Protein AF-A0AA39JU61-F1 (afdb_monomer_lite)

Organism: NCBI:txid47425

Structure (mmCIF, N/CA/C/O backbone):
data_AF-A0AA39JU61-F1
#
_entry.id   AF-A0AA39JU61-F1
#
loop_
_atom_site.group_PDB
_atom_site.id
_atom_site.type_symbol
_atom_site.label_atom_id
_atom_site.label_alt_id
_atom_site.label_comp_id
_atom_site.label_asym_id
_atom_site.label_entity_id
_atom_site.label_seq_id
_atom_site.pdbx_PDB_ins_code
_atom_site.Cartn_x
_atom_site.Cartn_y
_atom_site.Cartn_z
_atom_site.occupancy
_atom_site.B_iso_or_equiv
_atom_site.auth_seq_id
_atom_site.auth_comp_id
_atom_site.auth_asym_id
_atom_site.auth_atom_id
_atom_site.pdbx_PDB_model_num
ATOM 1 N N . MET A 1 1 ? -21.293 -20.880 15.092 1.00 54.12 1 MET A N 1
ATOM 2 C CA . MET A 1 1 ? -20.959 -19.554 15.654 1.00 54.12 1 MET A CA 1
ATOM 3 C C . MET A 1 1 ? -21.292 -19.472 17.139 1.00 54.12 1 MET A C 1
ATOM 5 O O . MET A 1 1 ? -20.374 -19.300 17.923 1.00 54.12 1 MET A O 1
ATOM 9 N N . GLU A 1 2 ? -22.532 -19.730 17.558 1.00 54.78 2 GLU A N 1
ATOM 10 C CA . GLU A 1 2 ? -22.939 -19.712 18.982 1.00 54.78 2 GLU A CA 1
ATOM 11 C C . GLU A 1 2 ? -22.074 -20.583 19.911 1.00 54.78 2 GLU A C 1
ATOM 13 O O . GLU A 1 2 ? -21.669 -20.140 20.984 1.00 54.78 2 GLU A O 1
ATOM 18 N N . LYS A 1 3 ? -21.717 -21.801 19.475 1.00 70.88 3 LYS A N 1
ATOM 19 C CA . LYS A 1 3 ? -20.829 -22.697 20.240 1.00 70.88 3 LYS A CA 1
ATOM 20 C C . LYS A 1 3 ? -19.433 -22.105 20.456 1.00 70.88 3 LYS A C 1
ATOM 22 O O . LYS A 1 3 ? -18.887 -22.251 21.538 1.00 70.88 3 LYS A O 1
ATOM 27 N N . LEU A 1 4 ? -18.888 -21.415 19.452 1.00 66.00 4 LEU A N 1
ATOM 28 C CA . LEU A 1 4 ? -17.567 -20.786 19.522 1.00 66.00 4 LEU A CA 1
ATOM 29 C C . LEU A 1 4 ? -17.576 -19.628 20.528 1.00 66.00 4 LEU A C 1
ATOM 31 O O . LEU A 1 4 ? -16.704 -19.552 21.384 1.00 66.00 4 LEU A O 1
ATOM 35 N N . VAL A 1 5 ? -18.600 -18.772 20.468 1.00 63.47 5 VAL A N 1
ATOM 36 C CA . VAL A 1 5 ? -18.752 -17.630 21.384 1.00 63.47 5 VAL A CA 1
ATOM 37 C C . VAL A 1 5 ? -18.900 -18.100 22.832 1.00 63.47 5 VAL A C 1
ATOM 39 O O . VAL A 1 5 ? -18.246 -17.556 23.716 1.00 63.47 5 VAL A O 1
ATOM 42 N N . LYS A 1 6 ? -19.684 -19.157 23.076 1.00 68.06 6 LYS A N 1
ATOM 43 C CA . LYS A 1 6 ? -19.812 -19.760 24.408 1.00 68.06 6 LYS A CA 1
ATOM 44 C C . LYS A 1 6 ? -18.482 -20.328 24.917 1.00 68.06 6 LYS A C 1
ATOM 46 O O . LYS A 1 6 ? -18.086 -20.020 26.033 1.00 68.06 6 LYS A O 1
ATOM 51 N N . SER A 1 7 ? -17.752 -21.069 24.082 1.00 70.38 7 SER A N 1
ATOM 52 C CA . SER A 1 7 ? -16.437 -21.605 24.453 1.00 70.38 7 SER A CA 1
ATOM 53 C C . SER A 1 7 ? -15.414 -20.513 24.777 1.00 70.38 7 SER A C 1
ATOM 55 O O . SER A 1 7 ? -14.619 -20.691 25.691 1.00 70.38 7 SER A O 1
ATOM 57 N N . LEU A 1 8 ? -15.445 -19.374 24.075 1.00 63.59 8 LEU A N 1
ATOM 58 C CA . LEU A 1 8 ? -14.566 -18.231 24.355 1.00 63.59 8 LEU A CA 1
ATOM 59 C C . LEU A 1 8 ? -14.888 -17.556 25.698 1.00 63.59 8 LEU A C 1
ATOM 61 O O . LEU A 1 8 ? -13.974 -17.105 26.386 1.00 63.59 8 LEU A O 1
ATOM 65 N N . ILE A 1 9 ? -16.167 -17.520 26.086 1.00 63.97 9 ILE A N 1
ATOM 66 C CA . ILE A 1 9 ? -16.612 -17.031 27.400 1.00 63.97 9 ILE A CA 1
ATOM 67 C C . ILE A 1 9 ? -16.171 -17.998 28.510 1.00 63.97 9 ILE A C 1
ATOM 69 O O . ILE A 1 9 ? -15.624 -17.561 29.522 1.00 63.97 9 ILE A O 1
ATOM 73 N N . ASP A 1 10 ? -16.353 -19.302 28.295 1.00 68.50 10 ASP A N 1
ATOM 74 C CA . ASP A 1 10 ? -16.002 -20.355 29.258 1.00 68.50 10 ASP A CA 1
ATOM 75 C C . ASP A 1 10 ? -14.476 -20.473 29.473 1.00 68.50 10 ASP A C 1
ATOM 77 O O . ASP A 1 10 ? -14.026 -20.880 30.542 1.00 68.50 10 ASP A O 1
ATOM 81 N N . LEU A 1 11 ? -13.669 -20.064 28.486 1.00 63.94 11 LEU A N 1
ATOM 82 C CA . LEU A 1 11 ? -12.199 -20.017 28.544 1.00 63.94 11 LEU A CA 1
ATOM 83 C C . LEU A 1 11 ? -11.635 -18.877 29.408 1.00 63.94 11 LEU A C 1
ATOM 85 O O . LEU A 1 11 ? -10.417 -18.752 29.524 1.00 63.94 11 LEU A O 1
ATOM 89 N N . GLY A 1 12 ? -12.483 -18.038 30.010 1.00 53.00 12 GLY A N 1
ATOM 90 C CA . GLY A 1 12 ? -12.022 -16.979 30.908 1.00 53.00 12 GLY A CA 1
ATOM 91 C C . GLY A 1 12 ? -11.281 -15.847 30.196 1.00 53.00 12 GLY A C 1
ATOM 92 O O . GLY A 1 12 ? -10.580 -15.079 30.849 1.00 53.00 12 GLY A O 1
ATOM 93 N N . LEU A 1 13 ? -11.478 -15.687 28.879 1.00 53.56 13 LEU A N 1
ATOM 94 C CA . LEU A 1 13 ? -11.077 -14.495 28.118 1.00 53.56 13 LEU A CA 1
ATOM 95 C C . LEU A 1 13 ? -11.976 -13.295 28.477 1.00 53.56 13 LEU A C 1
ATOM 97 O O . LEU A 1 13 ? -12.523 -12.608 27.614 1.00 53.56 13 LEU A O 1
ATOM 101 N N . GLN A 1 14 ? -12.157 -13.051 29.775 1.00 54.28 14 GLN A N 1
ATOM 102 C CA . GLN A 1 14 ? -12.703 -11.812 30.295 1.00 54.28 14 GLN A CA 1
ATOM 103 C C . GLN A 1 14 ? -11.599 -10.766 30.213 1.00 54.28 14 GLN A C 1
ATOM 105 O O . GLN A 1 14 ? -10.874 -10.509 31.169 1.00 54.28 14 GLN A O 1
ATOM 110 N N . THR A 1 15 ? -11.459 -10.153 29.040 1.00 54.06 15 THR A N 1
ATOM 111 C CA . THR A 1 15 ? -10.963 -8.783 29.019 1.00 54.06 15 THR A CA 1
ATOM 112 C C . THR A 1 15 ? -11.964 -7.936 29.798 1.00 54.06 15 THR A C 1
ATOM 114 O O . THR A 1 15 ? -13.171 -8.162 29.693 1.00 54.06 15 THR A O 1
ATOM 117 N N . GLU A 1 16 ? -11.477 -6.962 30.565 1.00 55.59 16 GLU A N 1
ATOM 118 C CA . GLU A 1 16 ? -12.289 -6.028 31.368 1.00 55.59 16 GLU A CA 1
ATOM 119 C C . GLU A 1 16 ? -13.420 -5.352 30.557 1.00 55.59 16 GLU A C 1
ATOM 121 O O . GLU A 1 16 ? -14.388 -4.836 31.112 1.00 55.59 16 GLU A O 1
ATOM 126 N N . GLU A 1 17 ? -13.350 -5.440 29.226 1.00 61.09 17 GLU A N 1
ATOM 127 C CA . GLU A 1 17 ? -14.401 -5.083 28.284 1.00 61.09 17 GLU A CA 1
ATOM 128 C C . GLU A 1 17 ? -14.806 -6.283 27.409 1.00 61.09 17 GLU A C 1
ATOM 130 O O . GLU A 1 17 ? -14.081 -6.665 26.483 1.00 61.09 17 GLU A O 1
ATOM 135 N N . PRO A 1 18 ? -15.961 -6.910 27.682 1.00 70.12 18 PRO A N 1
ATOM 136 C CA . PRO A 1 18 ? -16.334 -8.153 27.029 1.00 70.12 18 PRO A CA 1
ATOM 137 C C . PRO A 1 18 ? -17.103 -7.898 25.720 1.00 70.12 18 PRO A C 1
ATOM 139 O O . PRO A 1 18 ? -18.336 -7.905 25.691 1.00 70.12 18 PRO A O 1
ATOM 142 N N . VAL A 1 19 ? -16.365 -7.718 24.617 1.00 77.38 19 VAL A N 1
ATOM 143 C CA . VAL A 1 19 ? -16.919 -7.620 23.248 1.00 77.38 19 VAL A CA 1
ATOM 144 C C . VAL A 1 19 ? -17.799 -8.837 22.936 1.00 77.38 19 VAL A C 1
ATOM 146 O O . VAL A 1 19 ? -18.942 -8.687 22.513 1.00 77.38 19 VAL A O 1
ATOM 149 N N . PHE A 1 20 ? -17.326 -10.052 23.226 1.00 80.62 20 PHE A N 1
ATOM 150 C CA . PHE A 1 20 ? -18.030 -11.290 22.868 1.00 80.62 20 PHE A CA 1
ATOM 151 C C . PHE A 1 20 ? -19.389 -11.479 23.577 1.00 80.62 20 PHE A C 1
ATOM 153 O O . PHE A 1 20 ? -20.377 -11.745 22.889 1.00 80.62 20 PHE A O 1
ATOM 160 N N . PRO A 1 21 ? -19.516 -11.289 24.906 1.00 81.69 21 PRO A N 1
ATOM 161 C CA . PRO A 1 21 ? -20.817 -11.245 25.579 1.00 81.69 21 PRO A CA 1
ATOM 162 C C . PRO A 1 21 ? -21.791 -10.202 25.035 1.00 81.69 21 PRO A C 1
ATOM 164 O O . PRO A 1 21 ? -22.999 -10.444 25.030 1.00 81.69 21 PRO A O 1
ATOM 167 N N . ARG A 1 22 ? -21.295 -9.049 24.575 1.00 82.38 22 ARG A N 1
ATOM 168 C CA . ARG A 1 22 ? -22.145 -8.017 23.977 1.00 82.38 22 ARG A CA 1
ATOM 169 C C . ARG A 1 22 ? -22.678 -8.448 22.613 1.00 82.38 22 ARG A C 1
ATOM 171 O O . ARG A 1 22 ? -23.884 -8.367 22.401 1.00 82.38 22 ARG A O 1
ATOM 178 N N . VAL A 1 23 ? -21.809 -8.979 21.751 1.00 85.69 23 VAL A N 1
ATOM 179 C CA . VAL A 1 23 ? -22.204 -9.557 20.456 1.00 85.69 23 VAL A CA 1
ATOM 180 C C . VAL A 1 23 ? -23.249 -10.648 20.657 1.00 85.69 23 VAL A C 1
ATOM 182 O O . VAL A 1 23 ? -24.276 -10.650 19.989 1.00 85.69 23 VAL A O 1
ATOM 185 N N . TYR A 1 24 ? -23.025 -11.548 21.618 1.00 82.38 24 TYR A N 1
ATOM 186 C CA . TYR A 1 24 ? -23.970 -12.619 21.919 1.00 82.38 24 TYR A CA 1
ATOM 187 C C . TYR A 1 24 ? -25.356 -12.076 22.288 1.00 82.38 24 TYR A C 1
ATOM 189 O O . TYR A 1 24 ? -26.356 -12.532 21.746 1.00 82.38 24 TYR A O 1
ATOM 197 N N . LYS A 1 25 ? -25.433 -11.074 23.172 1.00 85.38 25 LYS A N 1
ATOM 198 C CA . LYS A 1 25 ?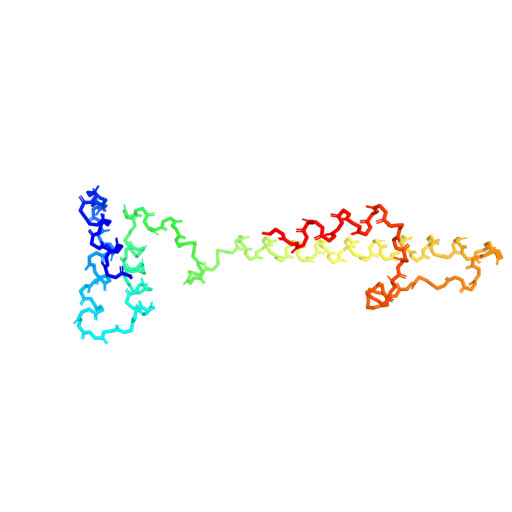 -26.715 -10.471 23.567 1.00 85.38 25 LYS A CA 1
ATOM 199 C C . LYS A 1 25 ? -27.440 -9.801 22.398 1.00 85.38 25 LYS A C 1
ATOM 201 O O . LYS A 1 25 ? -28.642 -9.997 22.268 1.00 85.38 25 LYS A O 1
ATOM 206 N N . ALA A 1 26 ? -26.722 -9.045 21.572 1.00 86.94 26 ALA A N 1
ATOM 207 C CA . ALA A 1 26 ? -27.277 -8.341 20.416 1.00 86.94 26 ALA A CA 1
ATOM 208 C C . ALA A 1 26 ? -27.848 -9.312 19.369 1.00 86.94 26 ALA A C 1
ATOM 210 O O . ALA A 1 26 ? -28.994 -9.184 18.944 1.00 86.94 26 ALA A O 1
ATOM 211 N N . VAL A 1 27 ? -27.097 -10.367 19.049 1.00 89.88 27 VAL A N 1
ATOM 212 C CA . VAL A 1 27 ? -27.547 -11.424 18.131 1.00 89.88 27 VAL A CA 1
ATOM 213 C C . VAL A 1 27 ? -28.782 -12.143 18.680 1.00 89.88 27 VAL A C 1
ATOM 215 O O . VAL A 1 27 ? -29.745 -12.363 17.951 1.00 89.88 27 VAL A O 1
ATOM 218 N N . MET A 1 28 ? -28.800 -12.465 19.979 1.00 88.56 28 MET A N 1
ATOM 219 C CA . MET A 1 28 ? -29.964 -13.095 20.619 1.00 88.56 28 MET A CA 1
ATOM 220 C C . MET A 1 28 ? -31.190 -12.169 20.676 1.00 88.56 28 MET A C 1
ATOM 222 O O . MET A 1 28 ? -32.313 -12.657 20.786 1.00 88.56 28 MET A O 1
ATOM 226 N N . ALA A 1 29 ? -30.989 -10.852 20.591 1.00 90.00 29 ALA A N 1
ATOM 227 C CA . ALA A 1 29 ? -32.056 -9.862 20.470 1.00 90.00 29 ALA A CA 1
ATOM 228 C C . ALA A 1 29 ? -32.556 -9.682 19.021 1.00 90.00 29 ALA A C 1
ATOM 230 O O . ALA A 1 29 ? -33.517 -8.946 18.802 1.00 90.00 29 ALA A O 1
ATOM 231 N N . GLY A 1 30 ? -31.951 -10.374 18.048 1.00 88.94 30 GLY A N 1
ATOM 232 C CA . GLY A 1 30 ? -32.337 -10.339 16.637 1.00 88.94 30 GLY A CA 1
ATOM 233 C C . GLY A 1 30 ? -31.5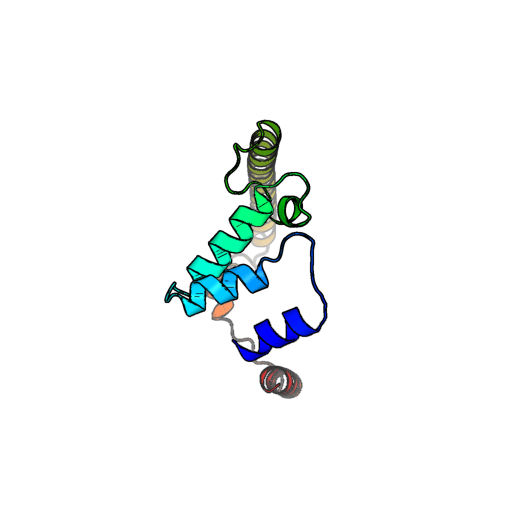31 -9.367 15.774 1.00 88.94 30 GLY A C 1
ATOM 234 O O . GLY A 1 30 ? -31.893 -9.167 14.616 1.00 88.94 30 GLY A O 1
ATOM 235 N N . GLU A 1 31 ? -30.456 -8.767 16.296 1.00 88.75 31 GLU A N 1
ATOM 236 C CA . GLU A 1 31 ? -29.577 -7.920 15.485 1.00 88.75 31 GLU A CA 1
ATOM 237 C C . GLU A 1 31 ? -28.763 -8.751 14.475 1.00 88.75 31 GLU A C 1
ATOM 239 O O . GLU A 1 31 ? -28.345 -9.877 14.782 1.00 88.75 31 GLU A O 1
ATOM 244 N N . PRO A 1 32 ? -28.490 -8.209 13.271 1.00 89.81 32 PRO A N 1
ATOM 245 C CA . PRO A 1 32 ? -27.597 -8.843 12.312 1.00 89.81 32 PRO A CA 1
ATOM 246 C C . PRO A 1 32 ? -26.209 -9.078 12.916 1.00 89.81 32 PRO A C 1
ATOM 248 O O . PRO A 1 32 ? -25.628 -8.197 13.549 1.00 89.81 32 PRO A O 1
ATOM 251 N N . HIS A 1 33 ? -25.651 -10.265 12.674 1.00 81.38 33 HIS A N 1
ATOM 252 C CA . HIS A 1 33 ? -24.368 -10.685 13.242 1.00 81.38 33 HIS A CA 1
ATOM 253 C C . HIS A 1 33 ? -23.227 -9.693 12.985 1.00 81.38 33 HIS A C 1
ATOM 255 O O . HIS A 1 33 ? -22.474 -9.380 13.906 1.00 81.38 33 HIS A O 1
ATOM 261 N N . ASP A 1 34 ? -23.105 -9.207 11.751 1.00 82.62 34 ASP A N 1
ATOM 262 C CA . ASP A 1 34 ? -22.007 -8.326 11.350 1.00 82.62 34 ASP A CA 1
ATOM 263 C C . ASP A 1 34 ? -22.105 -6.964 12.048 1.00 82.62 34 ASP A C 1
ATOM 265 O O . ASP A 1 34 ? -21.105 -6.435 12.529 1.00 82.62 34 ASP A O 1
ATOM 269 N N . GLU A 1 35 ? -23.319 -6.432 12.182 1.00 83.81 35 GLU A N 1
ATOM 270 C CA . GLU A 1 35 ? -23.583 -5.148 12.832 1.00 83.81 35 GLU A CA 1
ATOM 271 C C . GLU A 1 35 ? -23.332 -5.225 14.343 1.00 83.81 35 GLU A C 1
ATOM 273 O O . GLU A 1 35 ? -22.610 -4.395 14.898 1.00 83.81 35 GLU A O 1
ATOM 278 N N . ALA A 1 36 ? -23.796 -6.303 14.983 1.00 86.75 36 ALA A N 1
ATOM 279 C CA . ALA A 1 36 ? -23.543 -6.576 16.394 1.00 86.75 36 ALA A CA 1
ATOM 280 C C . ALA A 1 36 ? -22.038 -6.676 16.715 1.00 86.75 36 ALA A C 1
ATOM 282 O O . ALA A 1 36 ? -21.584 -6.187 17.753 1.00 86.75 36 ALA A O 1
ATOM 283 N N . VAL A 1 37 ? -21.251 -7.306 15.832 1.00 84.19 37 VAL A N 1
ATOM 284 C CA . VAL A 1 37 ? -19.787 -7.418 15.971 1.00 84.19 37 VAL A CA 1
ATOM 285 C C . VAL A 1 37 ? -19.112 -6.061 15.807 1.00 84.19 37 VAL A C 1
ATOM 287 O O . VAL A 1 37 ? -18.287 -5.689 16.645 1.00 84.19 37 VAL A O 1
ATOM 290 N N . VAL A 1 38 ? -19.462 -5.318 14.757 1.00 83.75 38 VAL A N 1
ATOM 291 C CA . VAL A 1 38 ? -18.858 -4.014 14.461 1.00 83.75 38 VAL A CA 1
ATOM 292 C C . VAL A 1 38 ? -19.117 -3.023 15.593 1.00 83.75 38 VAL A C 1
ATOM 294 O O . VAL A 1 38 ? -18.172 -2.398 16.075 1.00 83.75 38 VAL A O 1
ATOM 297 N N . GLU A 1 39 ? -20.353 -2.922 16.079 1.00 83.88 39 GLU A N 1
ATOM 298 C CA . GLU A 1 39 ? -20.705 -1.982 17.148 1.00 83.88 39 GLU A CA 1
ATOM 299 C C . GLU A 1 39 ? -20.091 -2.373 18.500 1.00 83.88 39 GLU A C 1
ATOM 301 O O . GLU A 1 39 ? -19.601 -1.516 19.238 1.00 83.88 39 GLU A O 1
ATOM 306 N N . ALA A 1 40 ? -20.009 -3.670 18.819 1.00 85.88 40 ALA A N 1
ATOM 307 C CA . ALA A 1 40 ? -19.345 -4.113 20.043 1.00 85.88 40 ALA A CA 1
ATOM 308 C C . ALA A 1 40 ? -17.838 -3.792 20.049 1.00 85.88 40 ALA A C 1
ATOM 310 O O . ALA A 1 40 ? -17.302 -3.400 21.088 1.00 85.88 40 ALA A O 1
ATOM 311 N N . ILE A 1 41 ? -17.162 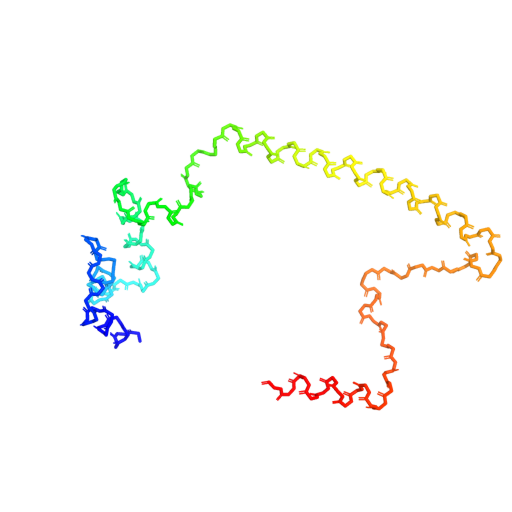-3.933 18.903 1.00 83.00 41 ILE A N 1
ATOM 312 C CA . ILE A 1 41 ? -15.741 -3.588 18.750 1.00 83.00 41 ILE A CA 1
ATOM 313 C C . ILE A 1 41 ? -15.546 -2.068 18.776 1.00 83.00 41 ILE A C 1
ATOM 315 O O . ILE A 1 41 ? -14.633 -1.581 19.442 1.00 83.00 41 ILE A O 1
ATOM 319 N N . ARG A 1 42 ? -16.413 -1.310 18.096 1.00 80.38 42 ARG A N 1
ATOM 320 C CA . ARG A 1 42 ? -16.368 0.157 18.055 1.00 80.38 42 ARG A CA 1
ATOM 321 C C . ARG A 1 42 ? -16.478 0.772 19.448 1.00 80.38 42 ARG A C 1
ATOM 323 O O . ARG A 1 42 ? -15.700 1.661 19.788 1.00 80.38 42 ARG A O 1
ATOM 330 N N . ASP A 1 43 ? -17.392 0.264 20.264 1.00 80.62 43 ASP A N 1
ATOM 331 C CA . ASP A 1 43 ? -17.592 0.746 21.629 1.00 80.62 43 ASP A CA 1
ATOM 332 C C . ASP A 1 43 ? -16.497 0.319 22.608 1.00 80.62 43 ASP A C 1
ATOM 334 O O . ASP A 1 43 ? -16.253 1.016 23.592 1.00 80.62 43 ASP A O 1
ATOM 338 N N . ALA A 1 44 ? -15.834 -0.813 22.370 1.00 81.56 44 ALA A N 1
ATOM 339 C CA . ALA A 1 44 ? -14.638 -1.167 23.129 1.00 81.56 44 ALA A CA 1
ATOM 340 C C . ALA A 1 44 ? -13.462 -0.257 22.738 1.00 81.56 44 ALA A C 1
ATOM 342 O O . ALA A 1 44 ? -12.731 0.240 23.588 1.00 81.56 44 ALA A O 1
ATOM 343 N N . ALA A 1 45 ? -13.312 0.038 21.448 1.00 78.75 45 ALA A N 1
ATOM 344 C CA . ALA A 1 45 ? -12.237 0.885 20.945 1.00 78.75 45 ALA A CA 1
ATOM 345 C C . ALA A 1 45 ? -12.405 2.381 21.264 1.00 78.75 45 ALA A C 1
ATOM 347 O O . ALA A 1 45 ? -11.413 3.109 21.286 1.00 78.75 45 ALA A O 1
ATOM 348 N N . SER A 1 46 ? -13.627 2.857 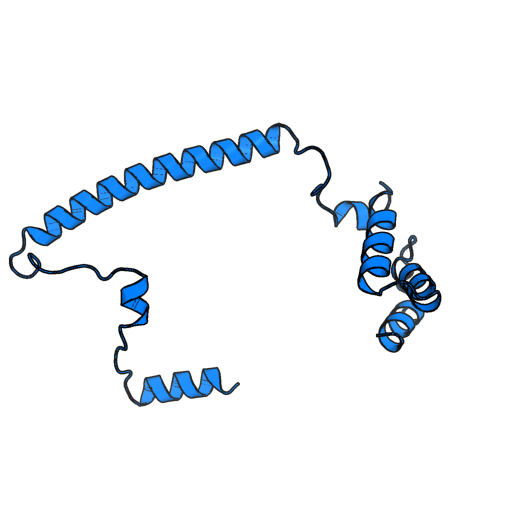21.526 1.00 75.38 46 SER A N 1
ATOM 349 C CA . SER A 1 46 ? -13.885 4.255 21.903 1.00 75.38 46 SER A CA 1
ATOM 350 C C . SER A 1 46 ? -13.370 4.616 23.302 1.00 75.38 46 SER A C 1
ATOM 352 O O . SER A 1 46 ? -13.258 5.797 23.634 1.00 75.38 46 SER A O 1
ATOM 354 N N . LYS A 1 47 ? -13.023 3.616 24.121 1.00 78.94 47 LYS A N 1
ATOM 355 C CA . LYS A 1 47 ? -12.507 3.797 25.477 1.00 78.94 47 LYS A CA 1
ATOM 356 C C . LYS A 1 47 ? -10.974 3.849 25.463 1.00 78.94 47 LYS A C 1
ATOM 358 O O . LYS A 1 47 ? -10.342 2.843 25.146 1.00 78.94 47 LYS A O 1
ATOM 363 N N . PRO A 1 48 ? -10.346 4.973 25.862 1.00 71.25 48 PRO A N 1
ATOM 364 C CA . PRO A 1 48 ? -8.891 5.150 25.758 1.00 71.25 48 PRO A CA 1
ATOM 365 C C . PRO A 1 48 ? -8.050 4.150 26.563 1.00 71.25 48 PRO A C 1
ATOM 367 O O . PRO A 1 48 ? -6.885 3.935 26.255 1.00 71.25 48 PRO A O 1
ATOM 370 N N . THR A 1 49 ? -8.621 3.558 27.611 1.00 75.62 49 THR A N 1
ATOM 371 C CA . THR A 1 49 ? -7.956 2.569 28.473 1.00 75.62 49 THR A CA 1
ATOM 372 C C . THR A 1 49 ? -8.093 1.137 27.956 1.00 75.62 49 THR A C 1
ATOM 374 O O . THR A 1 49 ? -7.470 0.229 28.499 1.00 75.62 49 THR A O 1
ATOM 377 N N . SER A 1 50 ? -8.913 0.918 26.927 1.00 74.50 50 SER A N 1
ATOM 378 C CA . SER A 1 50 ? -9.181 -0.407 26.384 1.00 74.50 50 SER A CA 1
ATOM 379 C C . SER A 1 50 ? -8.042 -0.877 25.484 1.00 74.50 50 SER A C 1
ATOM 381 O O . SER A 1 50 ? -7.601 -0.109 24.624 1.00 74.50 50 SER A O 1
ATOM 383 N N . PRO A 1 51 ? -7.618 -2.150 25.558 1.00 73.81 51 PRO A N 1
ATOM 384 C CA . PRO A 1 51 ? -6.707 -2.730 24.570 1.00 73.81 51 PRO A CA 1
ATOM 385 C C . PRO A 1 51 ? -7.221 -2.588 23.125 1.00 73.81 51 PRO A C 1
ATOM 387 O O . PRO A 1 51 ? -6.428 -2.439 22.194 1.00 73.81 51 PRO A O 1
ATOM 390 N N . TRP A 1 52 ? -8.547 -2.557 22.937 1.00 75.06 52 TRP A N 1
ATOM 391 C CA . TRP A 1 52 ? -9.204 -2.392 21.637 1.00 75.06 52 TRP A CA 1
ATOM 392 C C . TRP A 1 52 ? -8.972 -1.014 21.002 1.00 75.06 52 TRP A C 1
ATOM 394 O O . TRP A 1 52 ? -9.025 -0.897 19.778 1.00 75.06 52 TRP A O 1
ATOM 404 N N . SER A 1 53 ? -8.636 0.008 21.798 1.00 73.31 53 SER A N 1
ATOM 405 C CA . SER A 1 53 ? -8.304 1.352 21.298 1.00 73.31 53 SER A CA 1
ATOM 406 C C . SER A 1 53 ? -7.035 1.380 20.435 1.00 73.31 53 SER A C 1
ATOM 408 O O . SER A 1 53 ? -6.890 2.246 19.578 1.00 73.31 53 SER A O 1
ATOM 410 N N . SER A 1 54 ? -6.136 0.406 20.614 1.00 70.75 54 SER A N 1
ATOM 411 C CA . SER A 1 54 ? -4.919 0.261 19.805 1.00 70.75 54 SER A CA 1
ATOM 412 C C . SER A 1 54 ? -5.148 -0.480 18.481 1.00 70.75 54 SER A C 1
ATOM 414 O O . SER A 1 54 ? -4.359 -0.336 17.548 1.00 70.75 54 SER A O 1
ATOM 416 N N . ILE A 1 55 ? -6.224 -1.275 18.402 1.00 67.31 55 ILE A N 1
ATOM 417 C CA . ILE A 1 55 ? -6.534 -2.160 17.269 1.00 67.31 55 ILE A CA 1
ATOM 418 C C . ILE A 1 55 ? -7.224 -1.403 16.143 1.00 67.31 55 ILE A C 1
ATOM 420 O O . ILE A 1 55 ? -7.044 -1.763 14.983 1.00 67.31 55 ILE A O 1
ATOM 424 N N . ILE A 1 56 ? -8.012 -0.375 16.464 1.00 60.78 56 ILE A N 1
ATOM 425 C CA . ILE A 1 56 ? -8.573 0.519 15.457 1.00 60.78 56 ILE A CA 1
ATOM 426 C C . ILE A 1 56 ? -7.537 1.623 15.216 1.00 60.78 56 ILE A C 1
ATOM 428 O O . ILE A 1 56 ? -7.543 2.620 15.941 1.00 60.78 56 ILE A O 1
ATOM 432 N N . PRO A 1 57 ? -6.647 1.518 14.201 1.00 54.06 57 PRO A N 1
ATOM 433 C CA . PRO A 1 57 ? -6.012 2.721 13.688 1.00 54.06 57 PRO A CA 1
ATOM 434 C C . PRO A 1 57 ? -7.136 3.693 13.349 1.00 54.06 57 PRO A C 1
ATOM 436 O O . PRO A 1 57 ? -8.209 3.261 12.934 1.00 54.06 57 PRO A O 1
ATOM 439 N N . ALA A 1 58 ? -6.915 4.986 13.549 1.00 53.56 58 ALA A N 1
ATOM 440 C CA . ALA A 1 58 ? -7.881 6.038 13.264 1.00 53.56 58 ALA A CA 1
ATOM 441 C C . ALA A 1 58 ? -8.252 6.087 11.762 1.00 53.56 58 ALA A C 1
ATOM 443 O O . ALA A 1 58 ? -7.916 7.024 11.053 1.00 53.56 58 ALA A O 1
ATOM 444 N N . VAL A 1 59 ? -8.957 5.077 11.252 1.00 49.06 59 VAL A N 1
ATOM 445 C CA . VAL A 1 59 ? -9.518 5.017 9.899 1.00 49.06 59 VAL A CA 1
ATOM 446 C C . VAL A 1 59 ? -10.670 6.026 9.795 1.00 49.06 59 VAL A C 1
ATOM 448 O O . VAL A 1 59 ? -11.003 6.471 8.703 1.00 49.06 59 VAL A O 1
ATOM 451 N N . ILE A 1 60 ? -11.213 6.456 10.943 1.00 49.16 60 ILE A N 1
ATOM 452 C CA . ILE A 1 60 ? -12.286 7.451 11.082 1.00 49.16 60 ILE A CA 1
ATOM 453 C C . ILE A 1 60 ? -11.863 8.640 11.976 1.00 49.16 60 ILE A C 1
ATOM 455 O O . ILE A 1 60 ? -12.702 9.412 12.427 1.00 49.16 60 ILE A O 1
ATOM 459 N N . GLY A 1 61 ? -10.569 8.802 12.275 1.00 60.97 61 GLY A N 1
ATOM 460 C CA . GLY A 1 61 ? -10.066 10.027 12.912 1.00 60.97 61 GLY A CA 1
ATOM 461 C C . GLY A 1 61 ? -9.536 11.005 11.861 1.00 60.97 61 GLY A C 1
ATOM 462 O O . GLY A 1 61 ? -9.191 10.575 10.757 1.00 60.97 61 GLY A O 1
ATOM 463 N N . PRO A 1 62 ? -9.452 12.316 12.157 1.00 56.06 62 PRO A N 1
ATOM 464 C CA . PRO A 1 62 ? -8.769 13.245 11.267 1.00 56.06 62 PRO A CA 1
ATOM 465 C C . PRO A 1 62 ? -7.342 12.735 11.048 1.00 56.06 62 PRO A C 1
ATOM 467 O O . PRO A 1 62 ? -6.581 12.602 12.008 1.00 56.06 62 PRO A O 1
ATOM 470 N N . ARG A 1 63 ? -6.990 12.409 9.793 1.00 58.41 63 ARG A N 1
ATOM 471 C CA . ARG A 1 63 ? -5.598 12.114 9.423 1.00 58.41 63 ARG A CA 1
ATOM 472 C C . ARG A 1 63 ? -4.741 13.231 9.996 1.00 58.41 63 ARG A C 1
ATOM 474 O O . ARG A 1 63 ? -5.019 14.402 9.733 1.00 58.41 63 ARG A O 1
ATOM 481 N N . THR A 1 64 ? -3.735 12.886 10.790 1.00 65.62 64 THR A N 1
ATOM 482 C CA . THR A 1 64 ? -2.834 13.912 11.309 1.00 65.62 64 THR A CA 1
ATOM 483 C C . THR A 1 64 ? -2.142 14.578 10.118 1.00 65.62 64 THR A C 1
ATOM 485 O O . THR A 1 64 ? -1.862 13.918 9.110 1.00 65.62 64 THR A O 1
ATOM 488 N N . ASN A 1 65 ? -1.900 15.891 10.191 1.00 75.25 65 ASN A N 1
ATOM 489 C CA . ASN A 1 65 ? -1.256 16.636 9.099 1.00 75.25 65 ASN A CA 1
ATOM 490 C C . ASN A 1 65 ? 0.032 15.941 8.622 1.00 75.25 65 ASN A C 1
ATOM 492 O O . ASN A 1 65 ? 0.295 15.882 7.423 1.00 75.25 65 ASN A O 1
ATOM 496 N N . ASP A 1 66 ? 0.767 15.317 9.541 1.00 78.50 66 ASP A N 1
ATOM 497 C CA . ASP A 1 66 ? 1.998 14.581 9.258 1.00 78.50 66 ASP A CA 1
ATOM 498 C C . ASP A 1 66 ? 1.777 13.339 8.384 1.00 78.50 66 ASP A C 1
ATOM 500 O O . ASP A 1 66 ? 2.550 13.088 7.459 1.00 78.50 66 ASP A O 1
ATOM 504 N N . GLN A 1 67 ? 0.700 12.577 8.614 1.00 77.06 67 GLN A N 1
ATOM 505 C CA . GLN A 1 67 ? 0.355 11.419 7.780 1.00 77.06 67 GLN A CA 1
ATOM 506 C C . GLN A 1 67 ? -0.015 11.849 6.359 1.00 77.06 67 GLN A C 1
ATOM 508 O O . GLN A 1 67 ? 0.367 11.194 5.389 1.00 77.06 67 GLN A O 1
ATOM 513 N N . TYR A 1 68 ? -0.735 12.966 6.226 1.00 82.19 68 TYR A N 1
ATOM 514 C CA . TYR A 1 68 ? -1.076 13.521 4.919 1.00 82.19 68 TYR A CA 1
ATOM 515 C C . TYR A 1 68 ? 0.169 14.014 4.171 1.00 82.19 68 TYR A C 1
ATOM 517 O O . TYR A 1 68 ? 0.359 13.674 3.003 1.00 82.19 68 TYR A O 1
ATOM 525 N N . ILE A 1 69 ? 1.052 14.752 4.851 1.00 87.12 69 ILE A N 1
ATOM 526 C CA . ILE A 1 69 ? 2.323 15.226 4.289 1.00 87.12 69 ILE A CA 1
ATOM 527 C C . ILE A 1 69 ? 3.201 14.042 3.872 1.00 87.12 69 ILE A C 1
ATOM 529 O O . ILE A 1 69 ? 3.750 14.045 2.772 1.00 87.12 69 ILE A O 1
ATOM 533 N N . SER A 1 70 ? 3.293 13.003 4.705 1.00 87.94 70 SER A N 1
ATOM 534 C CA . SER A 1 70 ? 4.045 11.784 4.397 1.00 87.94 70 SER A CA 1
ATOM 535 C C . SER A 1 70 ? 3.515 11.091 3.136 1.00 87.94 70 SER A C 1
ATOM 537 O O . SER A 1 70 ? 4.280 10.846 2.201 1.00 87.94 70 SER A O 1
ATOM 539 N N . ALA A 1 71 ? 2.200 10.864 3.047 1.00 88.50 71 ALA A N 1
ATOM 540 C CA . ALA A 1 71 ? 1.578 10.248 1.875 1.00 88.50 71 ALA A CA 1
ATOM 541 C C . ALA A 1 71 ? 1.768 11.087 0.597 1.00 88.50 71 ALA A C 1
ATOM 543 O O . ALA A 1 71 ? 2.019 10.546 -0.487 1.00 88.50 71 ALA A O 1
ATOM 544 N N . LEU A 1 72 ? 1.684 12.416 0.714 1.00 93.50 72 LEU A N 1
ATOM 545 C CA . LEU A 1 72 ? 1.910 13.339 -0.394 1.00 93.50 72 LEU A CA 1
ATOM 546 C C . LEU A 1 72 ? 3.367 13.284 -0.868 1.00 93.50 72 LEU A C 1
ATOM 548 O O . LEU A 1 72 ? 3.612 13.143 -2.067 1.00 93.50 72 LEU A O 1
ATOM 552 N N . ASN A 1 73 ? 4.325 13.308 0.059 1.00 95.56 73 ASN A N 1
ATOM 553 C CA . ASN A 1 73 ? 5.750 13.201 -0.247 1.00 95.56 73 ASN A CA 1
ATOM 554 C C . ASN A 1 73 ? 6.091 11.864 -0.908 1.00 95.56 73 ASN A C 1
ATOM 556 O O . ASN A 1 73 ? 6.754 11.864 -1.943 1.00 95.56 73 ASN A O 1
ATOM 560 N N . MET A 1 74 ? 5.573 10.747 -0.386 1.00 95.06 74 MET A N 1
ATOM 561 C CA . MET A 1 74 ? 5.726 9.433 -1.019 1.00 95.06 74 MET A CA 1
ATOM 562 C C . MET A 1 74 ? 5.187 9.441 -2.451 1.00 95.06 74 MET A C 1
ATOM 564 O O . MET A 1 74 ? 5.860 8.998 -3.378 1.00 95.06 74 MET A O 1
ATOM 568 N N . THR A 1 75 ? 3.997 10.007 -2.663 1.00 96.12 75 THR A N 1
ATOM 569 C CA . THR A 1 75 ? 3.385 10.078 -3.997 1.00 96.12 75 THR A CA 1
ATOM 570 C C . THR A 1 75 ? 4.232 10.906 -4.966 1.00 96.12 75 THR A C 1
A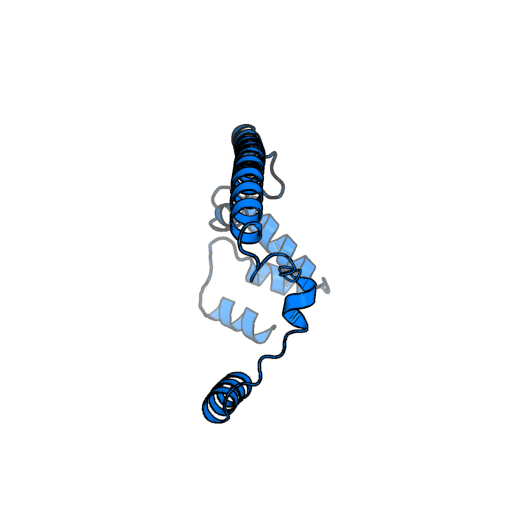TOM 572 O O . THR A 1 75 ? 4.430 10.512 -6.119 1.00 96.12 75 THR A O 1
ATOM 575 N N . LEU A 1 76 ? 4.744 12.057 -4.522 1.00 96.88 76 LEU A N 1
ATOM 576 C CA . LEU A 1 76 ? 5.620 12.905 -5.331 1.00 96.88 76 LEU A CA 1
ATOM 577 C C . LEU A 1 76 ? 6.950 12.215 -5.643 1.00 96.88 76 LEU A C 1
ATOM 579 O O . LEU A 1 76 ? 7.403 12.261 -6.790 1.00 96.88 76 LEU A O 1
ATOM 583 N N . GLN A 1 77 ? 7.537 11.538 -4.659 1.00 97.38 77 GLN A N 1
ATOM 584 C CA . GLN A 1 77 ? 8.773 10.784 -4.820 1.00 97.38 77 GLN A CA 1
ATOM 585 C C . GLN A 1 77 ? 8.604 9.651 -5.837 1.00 97.38 77 GLN A C 1
ATOM 587 O O . GLN A 1 77 ? 9.341 9.614 -6.822 1.00 97.38 77 GLN A O 1
ATOM 592 N N . CYS A 1 78 ? 7.575 8.810 -5.694 1.00 97.06 78 CYS A N 1
ATOM 593 C CA . CYS A 1 78 ? 7.303 7.732 -6.646 1.00 97.06 78 CYS A CA 1
ATOM 594 C C . CYS A 1 78 ? 7.081 8.259 -8.073 1.00 97.06 78 CYS A C 1
ATOM 596 O O . CYS A 1 78 ? 7.505 7.637 -9.048 1.00 97.06 78 CYS A O 1
ATOM 598 N N . ARG A 1 79 ? 6.440 9.427 -8.236 1.00 96.38 79 ARG A N 1
ATOM 599 C CA . ARG A 1 79 ? 6.277 10.058 -9.559 1.00 96.38 79 ARG A CA 1
ATOM 600 C C . ARG A 1 79 ? 7.611 10.484 -10.164 1.00 96.38 79 ARG A C 1
ATOM 602 O O . ARG A 1 79 ? 7.785 10.340 -11.375 1.00 96.38 79 ARG A O 1
ATOM 609 N N . ARG A 1 80 ? 8.525 11.024 -9.353 1.00 96.19 80 ARG A N 1
ATOM 610 C CA . ARG A 1 80 ? 9.870 11.406 -9.801 1.00 96.19 80 ARG A CA 1
ATOM 611 C C . ARG A 1 80 ? 10.661 10.172 -10.231 1.00 96.19 80 ARG A C 1
ATOM 613 O O . ARG A 1 80 ? 11.109 10.121 -11.373 1.00 96.19 80 ARG A O 1
ATOM 620 N N . GLU A 1 81 ? 10.720 9.161 -9.372 1.00 96.56 81 GLU A N 1
ATOM 621 C CA . GLU A 1 81 ? 11.424 7.900 -9.633 1.00 96.56 81 GLU A CA 1
ATOM 622 C C . GLU A 1 81 ? 10.888 7.204 -10.889 1.00 96.56 81 GLU A C 1
ATOM 624 O O . GLU A 1 81 ? 11.656 6.771 -11.743 1.00 96.56 81 GLU A O 1
ATOM 629 N N . ASN A 1 82 ? 9.565 7.170 -11.085 1.00 96.19 82 ASN A N 1
ATOM 630 C CA . ASN A 1 82 ? 8.990 6.591 -12.298 1.00 96.19 82 ASN A CA 1
ATOM 631 C C . ASN A 1 82 ? 9.434 7.349 -13.562 1.00 96.19 82 ASN A C 1
ATOM 633 O O . ASN A 1 82 ? 9.755 6.724 -14.567 1.00 96.19 82 ASN A O 1
ATOM 637 N N . ARG A 1 83 ? 9.502 8.687 -13.542 1.00 95.88 83 ARG A N 1
ATOM 638 C CA . ARG A 1 83 ? 9.988 9.463 -14.703 1.00 95.88 83 ARG A CA 1
ATOM 639 C C . ARG A 1 83 ? 11.450 9.154 -15.028 1.00 95.88 83 ARG A C 1
ATOM 641 O O . ARG A 1 83 ? 11.789 8.990 -16.203 1.00 95.88 83 ARG A O 1
ATOM 648 N N . GLU A 1 84 ? 12.292 9.048 -14.006 1.00 95.62 84 GLU A N 1
ATOM 649 C CA . GLU A 1 84 ? 13.702 8.668 -14.148 1.00 95.62 84 GLU A CA 1
ATOM 650 C C . GLU A 1 84 ? 13.822 7.261 -14.752 1.00 95.62 84 GLU A C 1
ATOM 652 O O . GLU A 1 84 ? 14.466 7.078 -15.788 1.00 95.62 84 GLU A O 1
ATOM 657 N N . LEU A 1 85 ? 13.092 6.287 -14.202 1.00 94.88 85 LEU A N 1
ATOM 658 C CA . LEU A 1 85 ? 13.061 4.914 -14.709 1.00 94.88 85 LEU A CA 1
ATOM 659 C C . LEU A 1 85 ? 12.537 4.821 -16.146 1.00 94.88 85 LEU A C 1
ATOM 661 O O . LEU A 1 85 ? 13.089 4.067 -16.946 1.00 94.88 85 LEU A O 1
ATOM 665 N N . GLN A 1 86 ? 11.514 5.595 -16.523 1.00 94.19 86 GLN A N 1
ATOM 666 C CA . GLN A 1 86 ? 11.036 5.634 -17.912 1.00 94.19 86 GLN A CA 1
ATOM 667 C C . GLN A 1 86 ? 12.105 6.164 -18.872 1.00 94.19 86 GLN A C 1
ATOM 669 O O . GLN A 1 86 ? 12.177 5.713 -20.015 1.00 94.19 86 GLN A O 1
ATOM 674 N N . THR A 1 87 ? 12.938 7.102 -18.423 1.00 94.38 87 THR A N 1
ATOM 675 C CA . THR A 1 87 ? 14.027 7.659 -19.234 1.00 94.38 87 THR A CA 1
ATOM 676 C C . THR A 1 87 ? 15.110 6.610 -19.461 1.00 94.38 87 THR A C 1
ATOM 678 O O . THR A 1 87 ? 15.455 6.325 -20.607 1.00 94.38 87 THR A O 1
ATOM 681 N N . VAL A 1 88 ? 15.555 5.953 -18.386 1.00 94.56 88 VAL A N 1
ATOM 682 C CA . VAL 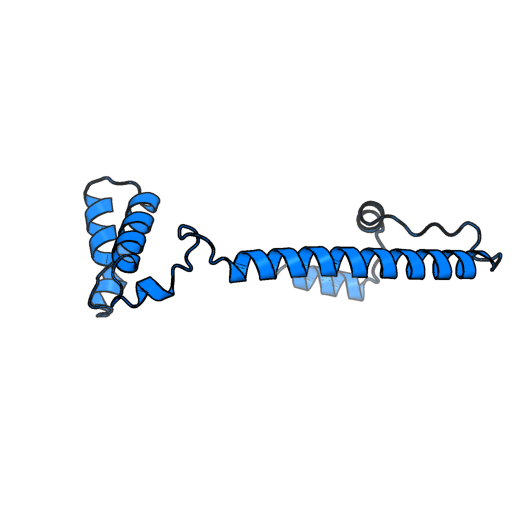A 1 88 ? 16.524 4.846 -18.443 1.00 94.56 88 VAL A CA 1
ATOM 683 C C . VAL A 1 88 ? 15.999 3.704 -19.317 1.00 94.56 88 VAL A C 1
ATOM 685 O O . VAL A 1 88 ? 16.702 3.214 -20.198 1.00 94.56 88 VAL A O 1
ATOM 688 N N . LYS A 1 89 ? 14.727 3.325 -19.150 1.00 92.06 89 LYS A N 1
ATOM 689 C CA . LYS A 1 89 ? 14.064 2.303 -19.969 1.00 92.06 89 LYS A CA 1
ATOM 690 C C . LYS A 1 89 ? 14.073 2.658 -21.456 1.00 92.06 89 LYS A C 1
ATOM 692 O O . LYS A 1 89 ? 14.346 1.793 -22.284 1.00 92.06 89 LYS A O 1
ATOM 697 N N . LYS A 1 90 ? 13.738 3.903 -21.811 1.00 90.62 90 LYS A N 1
ATOM 698 C CA . LYS A 1 90 ? 13.736 4.354 -23.212 1.00 90.62 90 LYS A CA 1
ATOM 699 C C . LYS A 1 90 ? 15.134 4.307 -23.817 1.00 90.62 90 LYS A C 1
ATOM 701 O O . LYS A 1 90 ? 15.260 3.832 -24.940 1.00 90.62 90 LYS A O 1
ATOM 706 N N . PHE A 1 91 ? 16.146 4.752 -23.073 1.00 93.50 91 PHE A N 1
ATOM 707 C CA . PHE A 1 91 ? 17.539 4.709 -23.511 1.00 93.50 91 PHE A CA 1
ATOM 708 C C . PHE A 1 91 ? 17.972 3.277 -23.841 1.00 93.50 91 PHE A C 1
ATOM 710 O O . PHE A 1 91 ? 18.324 2.994 -24.982 1.00 93.50 91 PHE A O 1
ATOM 717 N N . TRP A 1 92 ? 17.840 2.351 -22.888 1.00 92.00 92 TRP A N 1
ATOM 718 C CA . TRP A 1 92 ? 18.249 0.960 -23.101 1.00 92.00 92 TRP A CA 1
ATOM 719 C C . TRP A 1 92 ? 17.438 0.255 -24.187 1.00 92.00 92 TRP A C 1
ATOM 721 O O . TRP A 1 92 ? 17.983 -0.560 -24.923 1.00 92.00 92 TRP A O 1
ATOM 731 N N . LYS A 1 93 ? 16.153 0.596 -24.342 1.00 88.62 93 LYS A N 1
ATOM 732 C CA . LYS A 1 93 ? 15.345 0.103 -25.464 1.00 88.62 93 LYS A CA 1
ATOM 733 C C . LYS A 1 93 ? 15.861 0.610 -26.816 1.00 88.62 93 LYS A C 1
ATOM 735 O O . LYS A 1 93 ? 15.759 -0.119 -27.795 1.00 88.62 93 LYS A O 1
ATOM 740 N N . GLY A 1 94 ? 16.361 1.844 -26.872 1.00 88.88 94 GLY A N 1
ATOM 741 C CA . GLY A 1 94 ? 17.013 2.401 -28.056 1.00 88.88 94 GLY A CA 1
ATOM 742 C C . GLY A 1 94 ? 18.285 1.633 -28.394 1.00 88.88 94 GLY A C 1
ATOM 743 O O . GLY A 1 94 ? 18.357 1.060 -29.471 1.00 88.88 94 GLY A O 1
ATOM 744 N N . VAL A 1 95 ? 19.204 1.519 -27.429 1.00 91.38 95 VAL A N 1
ATOM 745 C CA . VAL A 1 95 ? 20.467 0.771 -27.574 1.00 91.38 95 VAL A CA 1
ATOM 746 C C . VAL A 1 95 ? 20.220 -0.666 -28.037 1.00 91.38 95 VAL A C 1
ATOM 748 O O . VAL A 1 95 ? 20.852 -1.137 -28.972 1.00 91.38 95 VAL A O 1
ATOM 751 N N . ALA A 1 96 ? 19.254 -1.364 -27.435 1.00 88.06 96 ALA A N 1
ATOM 752 C CA . ALA A 1 96 ? 18.939 -2.736 -27.824 1.00 88.06 96 ALA A CA 1
ATOM 753 C C . ALA A 1 96 ? 18.448 -2.856 -29.277 1.00 88.06 96 ALA A C 1
ATOM 755 O O . ALA A 1 96 ? 18.666 -3.888 -29.894 1.00 88.06 96 ALA A O 1
ATOM 756 N N . LYS A 1 97 ? 17.793 -1.824 -29.822 1.00 88.81 97 LYS A N 1
ATOM 757 C CA . LYS A 1 97 ? 17.274 -1.804 -31.198 1.00 88.81 97 LYS A CA 1
ATOM 758 C C . LYS A 1 97 ? 18.317 -1.432 -32.254 1.00 88.81 97 LYS A C 1
ATOM 760 O O . LYS A 1 97 ? 18.005 -1.541 -33.433 1.00 88.81 97 LYS A O 1
ATOM 765 N N . GLU A 1 98 ? 19.501 -0.970 -31.854 1.00 90.62 98 GLU A N 1
ATOM 766 C CA . GLU A 1 98 ? 20.613 -0.716 -32.783 1.00 90.62 98 GLU A CA 1
ATOM 767 C C . GLU A 1 98 ? 21.217 -2.022 -33.320 1.00 90.62 98 GLU A C 1
ATOM 769 O O . GLU A 1 98 ? 21.795 -2.032 -34.402 1.00 90.62 98 GLU A O 1
ATOM 774 N N . ASP A 1 99 ? 21.045 -3.129 -32.594 1.00 89.88 99 ASP A N 1
ATOM 775 C CA . ASP A 1 99 ? 21.360 -4.471 -33.075 1.00 89.88 99 ASP A CA 1
ATOM 776 C C . ASP A 1 99 ? 20.271 -4.951 -34.052 1.00 89.88 99 ASP A C 1
ATOM 778 O O . ASP A 1 99 ? 19.092 -5.040 -33.690 1.00 89.88 99 ASP A O 1
ATOM 782 N N . GLU A 1 100 ? 20.666 -5.292 -35.283 1.00 86.88 100 GLU A N 1
ATOM 783 C CA . GLU A 1 100 ? 19.767 -5.789 -36.334 1.00 86.88 100 GLU A CA 1
ATOM 784 C C . GLU A 1 100 ? 18.970 -7.023 -35.887 1.00 86.88 100 GLU A C 1
ATOM 786 O O . GLU A 1 100 ? 17.812 -7.176 -36.278 1.00 86.88 100 GLU A O 1
ATOM 791 N N . ALA A 1 101 ? 19.526 -7.859 -34.998 1.00 85.62 101 ALA A N 1
ATOM 792 C CA . ALA A 1 101 ? 18.826 -9.023 -34.450 1.00 85.62 101 ALA A CA 1
ATOM 793 C C . ALA A 1 101 ? 17.589 -8.650 -33.607 1.00 85.62 101 ALA A C 1
ATOM 795 O O . ALA A 1 101 ? 16.695 -9.473 -33.409 1.00 85.62 101 ALA A O 1
ATOM 796 N N . ASN A 1 102 ? 17.526 -7.410 -33.114 1.00 84.56 102 ASN A N 1
ATOM 797 C CA . ASN A 1 102 ? 16.523 -6.931 -32.165 1.00 84.56 102 ASN A CA 1
ATOM 798 C C . ASN A 1 102 ? 15.683 -5.756 -32.700 1.00 84.56 102 ASN A C 1
ATOM 800 O O . ASN A 1 102 ? 14.810 -5.255 -31.980 1.00 84.56 102 ASN A O 1
ATOM 804 N N . ALA A 1 103 ? 15.908 -5.309 -33.940 1.00 82.44 103 ALA A N 1
ATOM 805 C CA . ALA A 1 103 ? 15.240 -4.139 -34.519 1.00 82.44 103 ALA A CA 1
ATOM 806 C C . ALA A 1 103 ? 13.701 -4.245 -34.437 1.00 82.44 103 ALA A C 1
ATOM 808 O O . ALA A 1 103 ? 13.026 -3.321 -33.952 1.00 82.44 103 ALA A O 1
ATOM 809 N N . ASP A 1 104 ? 13.168 -5.423 -34.774 1.00 83.81 104 ASP A N 1
ATOM 810 C CA . ASP A 1 104 ? 11.734 -5.741 -34.766 1.00 83.81 104 ASP A CA 1
ATOM 811 C C . ASP A 1 104 ? 11.258 -6.436 -33.480 1.00 83.81 104 ASP A C 1
ATOM 813 O O . ASP A 1 104 ? 10.081 -6.779 -33.345 1.00 83.81 104 ASP A O 1
ATOM 817 N N . LEU A 1 105 ? 12.139 -6.615 -32.490 1.00 81.88 105 LEU A N 1
ATOM 818 C CA . LEU A 1 105 ? 11.785 -7.263 -31.233 1.00 81.88 105 LEU A CA 1
ATOM 819 C C . LEU A 1 105 ? 10.856 -6.355 -30.410 1.00 81.88 105 LEU A C 1
ATOM 821 O O . LEU A 1 105 ? 11.248 -5.323 -29.851 1.00 81.88 105 LEU A O 1
ATOM 825 N N . ILE A 1 106 ? 9.585 -6.745 -30.323 1.00 78.25 106 ILE A N 1
ATOM 826 C CA . ILE A 1 106 ? 8.578 -6.074 -29.500 1.00 78.25 106 ILE A CA 1
ATOM 827 C C . ILE A 1 106 ? 8.518 -6.771 -28.144 1.00 78.25 106 ILE A C 1
ATOM 829 O O . ILE A 1 106 ? 8.160 -7.941 -28.049 1.00 78.25 106 ILE A O 1
ATOM 833 N N . THR A 1 107 ? 8.812 -6.034 -27.069 1.00 70.94 107 THR A N 1
ATOM 834 C CA . THR A 1 107 ? 8.531 -6.520 -25.714 1.00 70.94 107 THR A CA 1
ATOM 835 C C . THR A 1 107 ? 7.012 -6.669 -25.550 1.00 70.94 107 THR A C 1
ATOM 837 O O . THR A 1 107 ? 6.308 -5.661 -25.689 1.00 70.94 107 THR A O 1
ATOM 840 N N . PRO A 1 108 ? 6.492 -7.875 -25.260 1.00 73.44 108 PRO A N 1
ATOM 841 C CA . PRO A 1 108 ? 5.063 -8.089 -25.066 1.00 73.44 108 PRO A CA 1
ATOM 842 C C . PRO A 1 108 ? 4.541 -7.235 -23.906 1.00 73.44 108 PRO A C 1
ATOM 844 O O . PRO A 1 108 ? 5.253 -6.960 -22.936 1.00 73.44 108 PRO A O 1
ATOM 847 N N . SER A 1 109 ? 3.289 -6.790 -24.006 1.00 73.44 109 SER A N 1
ATOM 848 C CA . SER A 1 109 ? 2.642 -6.090 -22.899 1.00 73.44 109 SER A CA 1
ATOM 849 C C . SER A 1 109 ? 2.316 -7.073 -21.767 1.00 73.44 109 SER A C 1
ATOM 851 O O . SER A 1 109 ? 2.308 -8.289 -21.957 1.00 73.44 109 SER A O 1
ATOM 853 N N . VAL A 1 110 ? 2.007 -6.548 -20.579 1.00 69.19 110 VAL A N 1
ATOM 854 C CA . VAL A 1 110 ? 1.671 -7.373 -19.405 1.00 69.19 110 VAL A CA 1
ATOM 855 C C . VAL A 1 110 ? 0.463 -8.281 -19.676 1.00 69.19 110 VAL A C 1
ATOM 857 O O . VAL A 1 110 ? 0.457 -9.428 -19.247 1.00 69.19 110 VAL A O 1
ATOM 860 N N . SER A 1 111 ? -0.520 -7.815 -20.453 1.00 71.38 111 SER A N 1
ATOM 861 C CA . SER A 1 111 ? -1.662 -8.634 -20.879 1.00 71.38 111 SER A CA 1
ATOM 862 C C . SER A 1 111 ? -1.295 -9.668 -21.946 1.00 71.38 111 SER A C 1
ATOM 864 O O . SER A 1 111 ? -1.903 -10.733 -21.998 1.00 71.38 111 SER A O 1
ATOM 866 N N . THR A 1 112 ? -0.280 -9.397 -22.770 1.00 69.81 112 THR A N 1
ATOM 867 C CA . THR A 1 112 ? 0.255 -10.371 -23.731 1.00 69.81 112 THR A CA 1
ATOM 868 C C . THR A 1 112 ? 1.029 -11.491 -23.031 1.00 69.81 112 THR A C 1
ATOM 870 O O . THR A 1 112 ? 0.971 -12.627 -23.488 1.00 69.81 112 THR A O 1
ATOM 873 N N . LEU A 1 113 ? 1.699 -11.221 -21.904 1.00 66.50 113 LEU A N 1
ATOM 874 C CA . LEU A 1 113 ? 2.445 -12.240 -21.149 1.00 66.50 113 LEU A CA 1
ATOM 875 C C . LEU A 1 113 ? 1.550 -13.367 -20.617 1.00 66.50 113 LEU A C 1
ATOM 877 O O . LEU A 1 113 ? 1.968 -14.519 -20.634 1.00 66.50 113 LEU A O 1
ATOM 881 N N . SER A 1 114 ? 0.307 -13.071 -20.223 1.00 67.06 114 SER A N 1
ATOM 882 C CA . SER A 1 114 ? -0.661 -14.098 -19.805 1.00 67.06 114 SER A CA 1
ATOM 883 C C . SER A 1 114 ? -1.073 -15.047 -20.937 1.00 67.06 114 SER A C 1
ATOM 885 O O . SER A 1 114 ? -1.542 -16.148 -20.668 1.00 67.06 114 SER A O 1
ATOM 887 N N . ALA A 1 115 ? -0.902 -14.640 -22.199 1.00 64.19 115 ALA A N 1
ATOM 888 C CA . ALA A 1 115 ? -1.184 -15.478 -23.362 1.00 64.19 115 ALA A CA 1
ATOM 889 C C . ALA A 1 115 ? 0.016 -16.356 -23.768 1.00 64.19 115 ALA A C 1
ATOM 891 O O . ALA A 1 115 ? -0.161 -17.336 -24.492 1.00 64.19 115 ALA A O 1
ATOM 892 N N . VAL A 1 116 ? 1.228 -16.036 -23.297 1.00 67.06 116 VAL A N 1
ATOM 893 C CA . VAL A 1 116 ? 2.442 -16.805 -23.595 1.00 67.06 116 VAL A CA 1
ATOM 894 C C . VAL A 1 116 ? 2.451 -18.076 -22.746 1.00 67.06 116 VAL A C 1
ATOM 896 O O . VAL A 1 116 ? 2.939 -18.095 -21.620 1.00 67.06 116 VAL A O 1
ATOM 899 N N . HIS A 1 117 ? 1.924 -19.161 -23.307 1.00 66.50 117 HIS A N 1
ATOM 900 C CA . HIS A 1 117 ? 2.134 -20.501 -22.769 1.00 66.50 117 HIS A CA 1
ATOM 901 C C . HIS A 1 117 ? 3.479 -21.014 -23.270 1.00 66.50 117 HIS A C 1
ATOM 903 O O . HIS A 1 117 ? 3.615 -21.421 -24.423 1.00 66.50 117 HIS A O 1
ATOM 909 N N . VAL A 1 118 ? 4.490 -20.984 -22.403 1.00 75.38 118 VAL A N 1
ATOM 910 C CA . VAL A 1 118 ? 5.715 -21.744 -22.654 1.00 75.38 118 VAL A CA 1
ATOM 911 C C . VAL A 1 118 ? 5.392 -23.205 -22.342 1.00 75.38 118 VAL A C 1
ATOM 913 O O . VAL A 1 118 ? 5.029 -23.487 -21.198 1.00 75.38 118 VAL A O 1
ATOM 916 N N . PRO A 1 119 ? 5.492 -24.137 -23.308 1.00 77.38 119 PRO A N 1
ATOM 917 C CA . PRO A 1 119 ? 5.295 -25.548 -23.017 1.00 77.38 119 PRO A CA 1
ATOM 918 C C . PRO A 1 119 ? 6.330 -25.977 -21.973 1.00 77.38 119 PRO A C 1
ATOM 920 O O . PRO A 1 119 ? 7.540 -25.905 -22.201 1.00 77.38 119 PRO A O 1
ATOM 923 N N . LEU A 1 120 ? 5.849 -26.366 -20.794 1.00 82.06 120 LEU A N 1
ATOM 924 C CA . LEU A 1 120 ? 6.697 -26.917 -19.748 1.00 82.06 120 LEU A CA 1
ATOM 925 C C . LEU A 1 120 ? 7.161 -28.316 -20.171 1.00 82.06 120 LEU A C 1
ATOM 927 O O . LEU A 1 120 ? 6.436 -29.051 -20.842 1.00 82.06 120 LEU A O 1
ATOM 931 N N . SER A 1 121 ? 8.373 -28.704 -19.769 1.00 90.19 121 SER A N 1
ATOM 932 C CA . SER A 1 121 ? 8.781 -30.107 -19.864 1.00 90.19 121 SER A CA 1
ATOM 933 C C . SER A 1 121 ? 7.853 -30.974 -19.008 1.00 90.19 121 SER A C 1
ATOM 935 O O . SER A 1 121 ? 7.303 -30.494 -18.014 1.00 90.19 121 SER A O 1
ATOM 937 N N . GLN A 1 122 ? 7.702 -32.252 -19.361 1.00 89.06 122 GLN A N 1
ATOM 938 C CA . GLN A 1 122 ? 6.809 -33.173 -18.643 1.00 89.06 122 GLN A CA 1
ATOM 939 C C . GLN A 1 122 ? 7.089 -33.200 -17.133 1.00 89.06 122 GLN A C 1
ATOM 941 O O . GLN A 1 122 ? 6.157 -33.085 -16.340 1.00 89.06 122 GLN A O 1
ATOM 946 N N . ASP A 1 123 ? 8.364 -33.225 -16.735 1.00 90.62 123 ASP A N 1
ATOM 947 C CA . ASP A 1 123 ? 8.768 -33.206 -15.323 1.00 90.62 123 ASP A CA 1
ATOM 948 C C . ASP A 1 123 ? 8.288 -31.947 -14.587 1.00 90.62 123 ASP A C 1
ATOM 950 O O . ASP A 1 123 ? 7.847 -32.006 -13.439 1.00 90.62 123 ASP A O 1
ATOM 954 N N . ARG A 1 124 ? 8.355 -30.787 -15.255 1.00 86.81 124 ARG A N 1
ATOM 955 C CA . ARG A 1 124 ? 7.926 -29.505 -14.684 1.00 86.81 124 ARG A CA 1
ATOM 956 C C . ARG A 1 124 ? 6.411 -29.403 -14.618 1.00 86.81 124 ARG A C 1
ATOM 958 O O . ARG A 1 124 ? 5.901 -28.903 -13.621 1.00 86.81 124 ARG A O 1
ATOM 965 N N . GLN A 1 125 ? 5.707 -29.895 -15.636 1.00 90.12 125 GLN A N 1
ATOM 966 C CA . GLN A 1 125 ? 4.248 -29.930 -15.625 1.00 90.12 125 GLN A CA 1
ATOM 967 C C . GLN A 1 125 ? 3.739 -30.816 -14.483 1.00 90.12 125 GLN A C 1
ATOM 969 O O . GLN A 1 125 ? 2.932 -30.368 -13.679 1.00 90.12 125 GLN A O 1
ATOM 974 N N . HIS A 1 126 ? 4.317 -32.009 -14.318 1.00 91.00 126 HIS A N 1
ATOM 975 C CA . HIS A 1 126 ? 3.974 -32.912 -13.221 1.00 91.00 126 HIS A CA 1
ATOM 976 C C . HIS A 1 126 ? 4.233 -32.281 -11.840 1.00 91.00 126 HIS A C 1
ATOM 978 O O . HIS A 1 126 ? 3.444 -32.449 -10.912 1.00 91.00 126 HIS A O 1
ATOM 984 N N . ALA A 1 127 ? 5.322 -31.522 -11.677 1.00 90.81 127 ALA A N 1
ATOM 985 C CA . ALA A 1 127 ? 5.590 -30.797 -10.435 1.00 90.81 127 ALA A CA 1
ATOM 986 C C . ALA A 1 127 ? 4.552 -29.694 -10.148 1.00 90.81 127 ALA A C 1
ATOM 988 O O . ALA A 1 127 ? 4.151 -29.528 -8.996 1.00 90.81 127 ALA A O 1
ATOM 989 N N . VAL A 1 128 ? 4.104 -28.963 -11.176 1.00 87.62 128 VAL A N 1
ATOM 990 C CA . VAL A 1 128 ? 3.053 -27.937 -11.055 1.00 87.62 128 VAL A CA 1
ATOM 991 C C . VAL A 1 128 ? 1.708 -28.569 -10.710 1.00 87.62 128 VAL A C 1
ATOM 993 O O . VAL A 1 128 ? 1.049 -28.111 -9.779 1.00 87.62 128 VAL A O 1
ATOM 996 N N . ASP A 1 129 ? 1.329 -29.646 -11.395 1.00 91.88 129 ASP A N 1
ATOM 997 C CA . ASP A 1 129 ? 0.057 -30.329 -11.158 1.00 91.88 129 ASP A CA 1
ATOM 998 C C . ASP A 1 129 ? -0.020 -30.840 -9.709 1.00 91.88 129 ASP A C 1
ATOM 1000 O O . ASP A 1 129 ? -1.005 -30.591 -9.020 1.00 91.88 129 ASP A O 1
ATOM 1004 N N . ASN A 1 130 ? 1.073 -31.414 -9.188 1.00 92.12 130 ASN A N 1
ATOM 1005 C CA . ASN A 1 130 ? 1.175 -31.838 -7.785 1.00 92.12 130 ASN A CA 1
ATOM 1006 C C . ASN A 1 130 ? 1.052 -30.692 -6.763 1.00 92.12 130 ASN A C 1
ATOM 1008 O O . ASN A 1 130 ? 0.679 -30.938 -5.613 1.00 92.12 130 ASN A O 1
ATOM 1012 N N . LEU A 1 131 ? 1.415 -29.460 -7.136 1.00 87.00 131 LEU A N 1
ATOM 1013 C CA . LEU A 1 131 ? 1.266 -28.279 -6.278 1.00 87.00 131 LEU A CA 1
ATOM 1014 C C . LEU A 1 131 ? -0.171 -27.749 -6.280 1.00 87.00 131 LEU A C 1
ATOM 1016 O O . LEU A 1 131 ? -0.618 -27.256 -5.251 1.00 87.00 131 LEU A O 1
ATOM 1020 N N . LEU A 1 132 ? -0.877 -27.847 -7.408 1.00 86.56 132 LEU A N 1
ATOM 1021 C CA . LEU A 1 132 ? -2.253 -27.362 -7.562 1.00 86.56 132 LEU A CA 1
ATOM 1022 C C . LEU A 1 132 ? -3.305 -28.332 -7.005 1.00 86.56 132 LEU A C 1
ATOM 1024 O O . LEU A 1 132 ? -4.422 -27.912 -6.716 1.00 86.56 132 LEU A O 1
ATOM 1028 N N . THR A 1 133 ? -2.970 -29.616 -6.858 1.00 81.88 133 THR A N 1
ATOM 1029 C CA . THR A 1 133 ? -3.864 -30.649 -6.302 1.00 81.88 133 THR A CA 1
ATOM 1030 C C . THR A 1 133 ? -3.780 -30.811 -4.777 1.00 81.88 133 THR A C 1
ATOM 1032 O O . THR A 1 133 ? -4.395 -31.733 -4.242 1.00 81.88 133 THR A O 1
ATOM 1035 N N . LYS A 1 134 ? -3.003 -29.976 -4.078 1.00 54.88 134 LYS A N 1
ATOM 1036 C CA . LYS A 1 134 ? -2.955 -29.916 -2.605 1.00 54.88 134 LYS A CA 1
ATOM 1037 C C . LYS A 1 134 ? -3.885 -28.838 -2.068 1.00 54.88 134 LYS A C 1
ATOM 1039 O O . LYS A 1 134 ? -4.454 -29.086 -0.984 1.00 54.88 134 LYS A O 1
#

Foldseek 3Di:
DVVVLVVCVVVVPPDVQDLSVQLVVCVVVVHDSVVSNVVSLVVQLVDPPHPSVVVDDPPPDPDPPVNVVVVVVVVVVVVVVVVVVVVVVVVVLVVQCVPPVCVPPDDDDPVVVVVDDDDDDPVVVVVVVVVVVD

Sequence (134 aa):
MEKLVKSLIDLGLQTEEPVFPRVYKAVMAGEPHDEAVVEAIRDAASKPTSPWSSIIPAVIGPRTNDQYISALNMTLQCRRENRELQTVKKFWKGVAKEDEANADLITPSVSTLSAVHVPLSQDRQHAVDNLLTK

pLDDT: mean 79.21, std 12.9, range [49.06, 97.38]

Secondary structure (DSSP, 8-state):
-HHHHHHHHHTT---SS-HHHHHHHHHHTT--HHHHHHHHHHHHHTSTTSGGGGTS-STTSPPPHHHHHHHHHHHHHHHHHHHHHHHHHHHHHHHHHHSGGGTT-PPPPHHHHTT------HHHHHHHHHHHT-

Radius of gyration: 27.99 Å; chains: 1; bounding box: 54×50×68 Å